Protein AF-A0A538P3Q9-F1 (afdb_monomer)

Solvent-accessible surface area (backbone atoms only — not comparable to full-atom values): 5586 Å² total; per-residue (Å²): 133,86,78,81,67,73,78,75,68,57,64,38,42,56,22,45,28,47,63,74,59,40,52,55,52,53,52,52,31,58,75,68,70,49,61,70,49,78,43,76,50,79,77,68,59,85,95,53,93,65,67,36,33,33,34,25,32,36,52,92,48,42,70,60,50,53,49,54,48,34,73,76,56,41,93,60,69,64,94,35,90,36,71,60,62,72,86,71,77,85,126

Secondary structure (DSSP, 8-state):
----------EEEEEEE-HHHHHHHHHHHHHTT--EEEEE-SSPPTT-S---EEEEEEGGGHHHHHHHHHHHHTTPPPSS--SSSTT----

Nearest PDB structures (foldseek):
  4d3h-assembly1_C  TM=6.803E-01  e=1.443E-02  Staphylococcus aureus
  4d3h-assembly1_A  TM=6.710E-01  e=3.381E-02  Staphylococcus aureus
  4d3h-assembly1_B  TM=6.742E-01  e=5.711E-02  Staphylococcus aureus
  4wk1-assembly1_A  TM=6.647E-01  e=9.645E-02  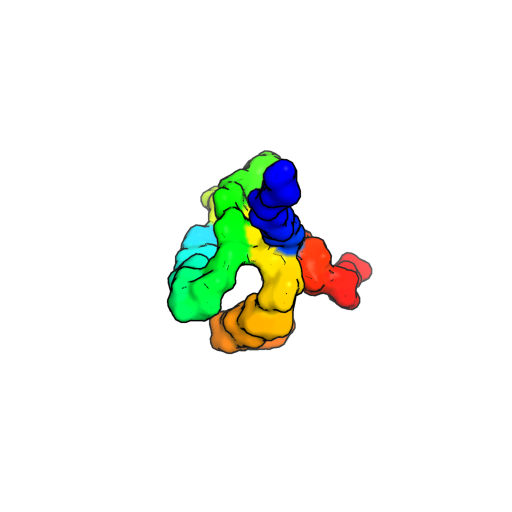Staphylococcus aureus subsp. aureus COL
  4rww-assembly1_C  TM=6.734E-01  e=2.117E-01  Listeria monocytogenes EGD-e

Structure (mmCIF, N/CA/C/O backbone):
data_AF-A0A538P3Q9-F1
#
_entry.id   AF-A0A538P3Q9-F1
#
loop_
_atom_site.group_PDB
_atom_site.id
_atom_site.type_symbol
_atom_site.label_atom_id
_atom_site.label_alt_id
_atom_site.label_comp_id
_atom_site.label_asym_id
_atom_site.label_entity_id
_atom_site.label_seq_id
_atom_site.pdbx_PDB_ins_code
_atom_site.Cartn_x
_atom_site.Cartn_y
_atom_site.Cartn_z
_atom_site.occupancy
_atom_site.B_iso_or_equiv
_atom_site.auth_seq_id
_atom_site.auth_comp_id
_atom_site.auth_asym_id
_atom_site.auth_atom_id
_atom_site.pdbx_PDB_model_num
ATOM 1 N N . MET A 1 1 ? 4.678 19.503 31.944 1.00 38.38 1 MET A N 1
ATOM 2 C CA . MET A 1 1 ? 3.990 19.449 30.638 1.00 38.38 1 MET A CA 1
ATOM 3 C C . MET A 1 1 ? 4.245 18.060 30.088 1.00 38.38 1 MET A C 1
ATOM 5 O O . MET A 1 1 ? 5.407 17.679 30.039 1.00 38.38 1 MET A O 1
ATOM 9 N N . LYS A 1 2 ? 3.202 17.258 29.846 1.00 40.75 2 LYS A N 1
ATOM 10 C CA . LYS A 1 2 ? 3.378 15.941 29.225 1.00 40.75 2 LYS A CA 1
ATOM 11 C C . LYS A 1 2 ? 3.695 16.189 27.755 1.00 40.75 2 LYS A C 1
ATOM 13 O O . LYS A 1 2 ? 2.894 16.827 27.080 1.00 40.75 2 LYS A O 1
ATOM 18 N N . SER A 1 3 ? 4.881 15.782 27.319 1.00 44.56 3 SER A N 1
ATOM 19 C CA . SER A 1 3 ? 5.201 15.723 25.901 1.00 44.56 3 SER A CA 1
ATOM 20 C C . SER A 1 3 ? 4.291 14.670 25.293 1.00 44.56 3 SER A C 1
ATOM 22 O O . SER A 1 3 ? 4.369 13.497 25.646 1.00 44.56 3 SER A O 1
ATOM 24 N N . ASP A 1 4 ? 3.371 15.137 24.464 1.00 45.50 4 ASP A N 1
ATOM 25 C CA . ASP A 1 4 ? 2.640 14.337 23.497 1.00 45.50 4 ASP A CA 1
ATOM 26 C C . ASP A 1 4 ? 3.699 13.843 22.499 1.00 45.50 4 ASP A C 1
ATOM 28 O O . ASP A 1 4 ? 4.047 14.526 21.537 1.00 45.50 4 ASP A O 1
ATOM 32 N N . GLU A 1 5 ? 4.377 12.742 22.827 1.00 50.41 5 GLU A N 1
ATOM 33 C CA . GLU A 1 5 ? 5.136 12.004 21.825 1.00 50.41 5 GLU A CA 1
ATOM 34 C C . GLU A 1 5 ? 4.078 11.475 20.858 1.00 50.41 5 GLU A C 1
ATOM 36 O O . GLU A 1 5 ? 3.230 10.697 21.303 1.00 50.41 5 GLU A O 1
ATOM 41 N N . PRO A 1 6 ? 4.047 11.909 19.582 1.00 50.66 6 PRO A N 1
ATOM 42 C CA . PRO A 1 6 ? 3.158 11.267 18.632 1.00 50.66 6 PRO A CA 1
ATOM 43 C C . PRO A 1 6 ? 3.536 9.792 18.668 1.00 50.66 6 PRO A C 1
ATOM 45 O O . PRO A 1 6 ? 4.718 9.485 18.478 1.00 50.66 6 PRO A O 1
ATOM 48 N N . GLU A 1 7 ? 2.571 8.920 18.993 1.00 51.34 7 GLU A N 1
ATOM 49 C CA . GLU A 1 7 ? 2.713 7.468 18.878 1.00 51.34 7 GLU A CA 1
ATOM 50 C C . GLU A 1 7 ? 3.542 7.218 17.625 1.00 51.34 7 GLU A C 1
ATOM 52 O O . GLU A 1 7 ? 3.141 7.607 16.523 1.00 51.34 7 GLU A O 1
ATOM 57 N N . GLN A 1 8 ? 4.773 6.735 17.809 1.00 54.44 8 GLN A N 1
ATOM 58 C CA . GLN A 1 8 ? 5.662 6.479 16.693 1.00 54.44 8 GLN A CA 1
ATOM 59 C C . GLN A 1 8 ? 4.977 5.369 15.913 1.00 54.44 8 GLN A C 1
ATOM 61 O O . GLN A 1 8 ? 5.082 4.214 16.303 1.00 54.44 8 GLN A O 1
ATOM 66 N N . ALA A 1 9 ? 4.207 5.745 14.888 1.00 61.00 9 ALA A N 1
ATOM 67 C CA . ALA A 1 9 ? 3.486 4.829 14.024 1.00 61.00 9 ALA A CA 1
ATOM 68 C C . ALA A 1 9 ? 4.429 3.674 13.684 1.00 61.00 9 ALA A C 1
ATOM 70 O O . ALA A 1 9 ? 5.496 3.890 13.096 1.00 61.00 9 ALA A O 1
ATOM 71 N N . ASP A 1 10 ? 4.097 2.476 14.163 1.00 79.31 10 ASP A N 1
ATOM 72 C CA . ASP A 1 10 ? 4.965 1.312 14.054 1.00 79.31 10 ASP A CA 1
ATOM 73 C C . ASP A 1 10 ? 4.879 0.849 12.596 1.00 79.31 10 ASP A C 1
ATOM 75 O O . ASP A 1 10 ? 3.951 0.141 12.188 1.00 79.31 10 ASP A O 1
ATOM 79 N N . PHE A 1 11 ? 5.785 1.382 11.770 1.00 83.31 11 PHE A N 1
ATOM 80 C CA . PHE A 1 11 ? 5.814 1.135 10.335 1.00 83.31 11 PHE A CA 1
ATOM 81 C C . PHE A 1 11 ? 6.363 -0.262 10.059 1.00 83.31 11 PHE A C 1
ATOM 83 O O . PHE A 1 11 ? 7.550 -0.537 10.241 1.00 83.31 11 PHE A O 1
ATOM 90 N N . VAL A 1 12 ? 5.513 -1.123 9.521 1.00 84.50 12 VAL A N 1
ATOM 91 C CA . VAL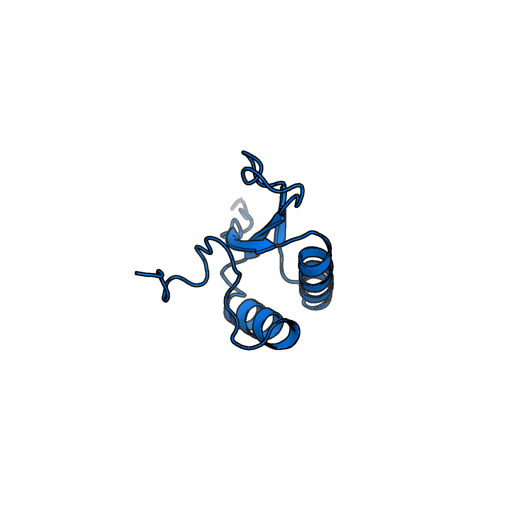 A 1 12 ? 5.822 -2.514 9.190 1.00 84.50 12 VAL A CA 1
ATOM 92 C C . VAL A 1 12 ? 5.966 -2.688 7.685 1.00 84.50 12 VAL A C 1
ATOM 94 O O . VAL A 1 12 ? 5.173 -2.158 6.909 1.00 84.50 12 VAL A O 1
ATOM 97 N N . LEU A 1 13 ? 6.991 -3.435 7.262 1.00 85.69 13 LEU A N 1
ATOM 98 C CA . LEU A 1 13 ? 7.265 -3.695 5.847 1.00 85.69 13 LEU A CA 1
ATOM 99 C C . LEU A 1 13 ? 6.143 -4.537 5.230 1.00 85.69 13 LEU A C 1
ATOM 101 O O . LEU A 1 13 ? 6.087 -5.751 5.441 1.00 85.69 13 LEU A O 1
ATOM 105 N N . LEU A 1 14 ? 5.308 -3.890 4.418 1.00 85.31 14 LEU A N 1
ATOM 106 C CA . LEU A 1 14 ? 4.240 -4.517 3.650 1.00 85.31 14 LEU A CA 1
ATOM 107 C C . LEU A 1 14 ? 4.799 -5.432 2.559 1.00 85.31 14 LEU A C 1
ATOM 109 O O . LEU A 1 14 ? 4.267 -6.517 2.339 1.00 85.31 14 LEU A O 1
ATOM 113 N N . GLY A 1 15 ? 5.859 -5.006 1.875 1.00 84.94 15 GLY A N 1
ATOM 114 C CA . GLY A 1 15 ? 6.523 -5.779 0.826 1.00 84.94 15 GLY A CA 1
ATOM 115 C C . GLY A 1 15 ? 7.302 -4.899 -0.148 1.00 84.94 15 GLY A C 1
ATOM 116 O O . GLY A 1 15 ? 7.261 -3.669 -0.059 1.00 84.94 15 GLY A O 1
ATOM 117 N N . SER A 1 16 ? 8.001 -5.542 -1.083 1.00 84.00 16 SER A N 1
ATOM 118 C CA . SER A 1 16 ? 8.706 -4.869 -2.178 1.00 84.00 16 SER A CA 1
ATOM 119 C C . SER A 1 16 ? 7.893 -4.951 -3.469 1.00 84.00 16 SER A C 1
ATOM 121 O O . SER A 1 16 ? 7.559 -6.047 -3.921 1.00 84.00 16 SER A O 1
ATOM 123 N N . TYR A 1 17 ? 7.638 -3.807 -4.102 1.00 83.69 17 TYR A N 1
ATOM 124 C CA . TYR A 1 17 ? 6.809 -3.715 -5.306 1.00 83.69 17 TYR A CA 1
ATOM 125 C C . TYR A 1 17 ? 7.561 -3.040 -6.457 1.00 83.69 17 TYR A C 1
ATOM 127 O O . TYR A 1 17 ? 8.329 -2.102 -6.223 1.00 83.69 17 TYR A O 1
ATOM 135 N N . PRO A 1 18 ? 7.341 -3.449 -7.718 1.00 84.81 18 PRO A N 1
ATOM 136 C CA . PRO A 1 18 ? 7.812 -2.676 -8.861 1.00 84.81 18 PRO A CA 1
ATOM 137 C C . PRO A 1 18 ? 7.129 -1.295 -8.891 1.00 84.81 18 PRO A C 1
ATOM 139 O O . PRO A 1 18 ? 6.016 -1.151 -8.378 1.00 84.81 18 PRO A O 1
ATOM 142 N N . PRO A 1 19 ? 7.715 -0.274 -9.545 1.00 85.69 19 PRO A N 1
ATOM 143 C CA . PRO A 1 19 ? 7.264 1.113 -9.411 1.00 85.69 19 PRO A CA 1
ATOM 144 C C . PRO A 1 19 ? 5.808 1.318 -9.842 1.00 85.69 19 PRO A C 1
ATOM 146 O O . PRO A 1 19 ? 5.083 2.107 -9.244 1.00 85.69 19 PRO A O 1
ATOM 149 N N . ARG A 1 20 ? 5.355 0.559 -10.850 1.00 86.00 20 ARG A N 1
ATOM 150 C CA . ARG A 1 20 ? 3.968 0.594 -11.330 1.00 86.00 20 ARG A CA 1
ATOM 151 C C . ARG A 1 20 ? 2.972 0.087 -10.283 1.00 86.00 20 ARG A C 1
ATOM 153 O O . ARG A 1 20 ? 1.898 0.662 -10.156 1.00 86.00 20 ARG A O 1
ATOM 160 N N . GLU A 1 21 ? 3.294 -0.990 -9.572 1.00 86.69 21 GLU A N 1
ATOM 161 C CA . GLU A 1 21 ? 2.405 -1.553 -8.545 1.00 86.69 21 GLU A CA 1
ATOM 162 C C . GLU A 1 21 ? 2.484 -0.765 -7.245 1.00 86.69 21 GLU A C 1
ATOM 164 O O . GLU A 1 21 ? 1.450 -0.486 -6.642 1.00 86.69 21 GLU A O 1
ATOM 169 N N . ALA A 1 22 ? 3.686 -0.302 -6.892 1.00 88.00 22 ALA A N 1
ATOM 170 C CA . ALA A 1 22 ? 3.879 0.640 -5.803 1.00 88.00 22 ALA A CA 1
ATOM 171 C C . ALA A 1 22 ? 2.988 1.874 -5.992 1.00 88.00 22 ALA A C 1
ATOM 173 O O . ALA A 1 22 ? 2.234 2.212 -5.092 1.00 88.00 22 ALA A O 1
ATOM 174 N N . GLY A 1 23 ? 2.979 2.490 -7.181 1.00 89.62 23 GLY A N 1
ATOM 175 C CA . GLY A 1 23 ? 2.137 3.659 -7.462 1.00 89.62 23 GLY A CA 1
ATOM 176 C C . GLY A 1 23 ? 0.650 3.447 -7.150 1.00 89.62 23 GLY A C 1
ATOM 177 O O . GLY A 1 23 ? 0.033 4.312 -6.534 1.00 89.62 23 GLY A O 1
ATOM 178 N N . LYS A 1 24 ? 0.093 2.275 -7.489 1.00 91.19 24 LYS A N 1
ATOM 179 C CA . LYS A 1 24 ? -1.308 1.930 -7.183 1.00 91.19 24 LYS A CA 1
ATOM 180 C C . LYS A 1 24 ? -1.566 1.851 -5.676 1.00 91.19 24 LYS A C 1
ATOM 182 O O . LYS A 1 24 ? -2.564 2.379 -5.195 1.00 91.19 24 LYS A O 1
ATOM 187 N N . LEU A 1 25 ? -0.666 1.204 -4.933 1.00 89.56 25 LEU A N 1
ATOM 188 C CA . LEU A 1 25 ? -0.773 1.090 -3.475 1.00 89.56 25 LEU A CA 1
ATOM 189 C C . LEU A 1 25 ? -0.687 2.455 -2.798 1.00 89.56 25 LEU A C 1
ATOM 191 O O . LEU A 1 25 ? -1.509 2.765 -1.944 1.00 89.56 25 LEU A O 1
ATOM 195 N N . LEU A 1 26 ? 0.278 3.282 -3.205 1.00 91.44 26 LEU A N 1
ATOM 196 C CA . LEU A 1 26 ? 0.485 4.606 -2.619 1.00 91.44 26 LEU A CA 1
ATOM 197 C C . LEU A 1 26 ? -0.713 5.523 -2.861 1.00 91.44 26 LEU A C 1
ATOM 199 O O . LEU A 1 26 ? -1.111 6.244 -1.950 1.00 91.44 26 LEU A O 1
ATOM 203 N N . GLU A 1 27 ? -1.326 5.463 -4.047 1.00 94.00 27 GLU A N 1
ATOM 204 C CA . GLU A 1 27 ? -2.558 6.201 -4.335 1.00 94.00 27 GLU A CA 1
ATOM 205 C C . GLU A 1 27 ? -3.699 5.773 -3.401 1.00 94.00 27 GLU A C 1
ATOM 207 O O . GLU A 1 27 ? -4.340 6.622 -2.779 1.00 94.00 27 GLU A O 1
ATOM 212 N N . ARG A 1 28 ? -3.914 4.462 -3.227 1.00 92.12 28 ARG A N 1
ATOM 213 C CA . ARG A 1 28 ? -4.952 3.940 -2.325 1.00 92.12 28 ARG A CA 1
ATOM 214 C C . ARG A 1 28 ? -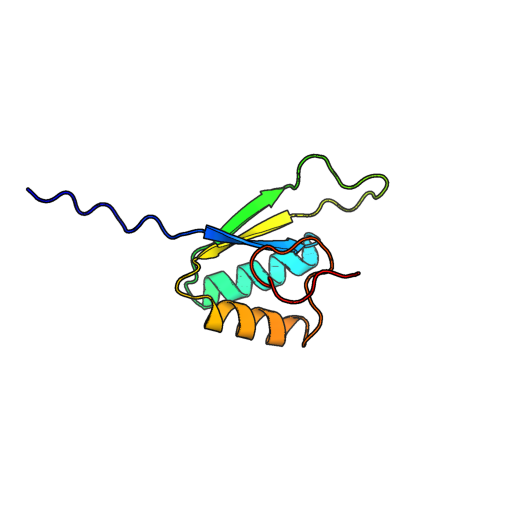4.684 4.275 -0.858 1.00 92.12 28 ARG A C 1
ATOM 216 O O . ARG A 1 28 ? -5.608 4.669 -0.153 1.00 92.12 28 ARG A O 1
ATOM 223 N N . PHE A 1 29 ? -3.441 4.161 -0.394 1.00 90.94 29 PHE A N 1
ATOM 224 C CA . PHE A 1 29 ? -3.077 4.530 0.977 1.00 90.94 29 PHE A CA 1
ATOM 225 C C . PHE A 1 29 ? -3.263 6.022 1.230 1.00 90.94 29 PHE A C 1
ATOM 227 O O . PHE A 1 29 ? -3.777 6.396 2.282 1.00 90.94 29 PHE A O 1
ATOM 234 N N . HIS A 1 30 ? -2.936 6.866 0.250 1.00 91.56 30 HIS A N 1
ATOM 235 C CA . HIS A 1 30 ? -3.193 8.298 0.331 1.00 91.56 30 HIS A CA 1
ATOM 236 C C . HIS A 1 30 ? -4.697 8.595 0.427 1.00 91.56 30 HIS A C 1
ATOM 238 O O . HIS A 1 30 ? -5.113 9.366 1.288 1.00 91.56 30 HIS A O 1
ATOM 244 N N . GLN A 1 31 ? -5.524 7.947 -0.401 1.00 91.75 31 GLN A N 1
ATOM 245 C CA . GLN A 1 31 ? -6.987 8.086 -0.358 1.00 91.75 31 GLN A CA 1
ATOM 246 C C . GLN A 1 31 ? -7.596 7.613 0.970 1.00 91.75 31 GLN A C 1
ATOM 248 O O . GLN A 1 31 ? -8.556 8.209 1.450 1.00 91.75 31 GLN A O 1
ATOM 253 N N . ALA A 1 32 ? -7.036 6.560 1.568 1.00 87.75 32 ALA A N 1
ATOM 254 C CA . ALA A 1 32 ? -7.487 6.002 2.841 1.00 87.75 32 ALA A CA 1
ATOM 255 C C . ALA A 1 32 ? -6.914 6.730 4.077 1.00 87.75 32 ALA A C 1
ATOM 257 O O . ALA A 1 32 ? -7.257 6.387 5.208 1.00 87.75 32 ALA A O 1
ATOM 258 N N . GLY A 1 33 ? -6.026 7.715 3.892 1.00 89.81 33 GLY A N 1
ATOM 259 C CA . GLY A 1 33 ? -5.349 8.395 5.000 1.00 89.81 33 GLY A CA 1
ATOM 260 C C . GLY A 1 33 ? -4.428 7.471 5.806 1.00 89.81 33 GLY A C 1
ATOM 261 O O . GLY A 1 33 ? -4.220 7.689 6.998 1.00 89.81 33 GLY A O 1
ATOM 262 N N . ILE A 1 34 ? -3.902 6.418 5.178 1.00 88.25 34 ILE A N 1
ATOM 263 C CA . ILE A 1 34 ? -2.966 5.480 5.800 1.00 88.25 34 ILE A CA 1
ATOM 264 C C . ILE A 1 34 ? -1.565 6.072 5.693 1.00 88.25 34 ILE A C 1
ATOM 266 O O . ILE A 1 34 ? -1.094 6.391 4.601 1.00 88.25 34 ILE A O 1
ATOM 270 N N . ALA A 1 35 ? -0.875 6.197 6.824 1.00 90.00 35 ALA A N 1
ATOM 271 C CA . ALA A 1 35 ? 0.519 6.605 6.824 1.00 90.00 35 ALA A CA 1
ATOM 272 C C . ALA A 1 35 ? 1.393 5.495 6.219 1.00 90.00 35 ALA A C 1
ATOM 274 O O . ALA A 1 35 ? 1.301 4.326 6.600 1.00 90.00 35 ALA A O 1
ATOM 275 N N . PHE A 1 36 ? 2.279 5.869 5.296 1.00 89.38 36 PHE A N 1
ATOM 276 C CA . PHE A 1 36 ? 3.207 4.946 4.648 1.00 89.38 36 PHE A CA 1
ATOM 277 C C . PHE A 1 36 ? 4.602 5.557 4.495 1.00 89.38 36 PHE A C 1
ATOM 279 O O . PHE A 1 36 ? 4.785 6.775 4.491 1.00 89.38 36 PHE A O 1
ATOM 286 N N . ARG A 1 37 ? 5.600 4.690 4.329 1.00 90.00 37 ARG A N 1
ATOM 287 C CA . ARG A 1 37 ? 6.976 5.030 3.964 1.00 90.00 37 ARG A CA 1
ATOM 288 C C . ARG A 1 37 ? 7.395 4.203 2.764 1.00 90.00 37 ARG A C 1
ATOM 290 O O . ARG A 1 37 ? 7.085 3.019 2.683 1.00 90.00 37 ARG A O 1
ATOM 297 N N . THR A 1 38 ? 8.133 4.824 1.857 1.00 89.56 38 THR A N 1
ATOM 298 C CA . THR A 1 38 ? 8.684 4.154 0.680 1.00 89.56 38 THR A CA 1
ATOM 299 C C . THR A 1 38 ? 10.178 4.353 0.624 1.00 89.56 38 THR A C 1
ATOM 301 O O . THR A 1 38 ? 10.651 5.482 0.765 1.00 89.56 38 THR A O 1
ATOM 304 N N . GLN A 1 39 ? 10.915 3.290 0.339 1.00 87.50 39 GLN A N 1
ATOM 305 C CA . GLN A 1 39 ? 12.341 3.384 0.068 1.00 87.50 39 GLN A CA 1
ATOM 306 C C . GLN A 1 39 ? 12.715 2.489 -1.118 1.00 87.50 39 GLN A C 1
ATOM 308 O O . GLN A 1 39 ? 12.165 1.397 -1.263 1.00 87.50 39 GLN A O 1
ATOM 313 N N . PRO A 1 40 ? 13.638 2.916 -1.991 1.00 82.75 40 PRO A N 1
ATOM 314 C CA . PRO A 1 40 ? 14.194 2.017 -2.992 1.00 82.75 40 PRO A CA 1
ATOM 315 C C . PRO A 1 40 ? 14.960 0.894 -2.285 1.00 82.75 40 PRO A C 1
ATOM 317 O O . PRO A 1 40 ? 15.792 1.164 -1.413 1.00 82.75 40 PRO A O 1
ATOM 320 N N . ARG A 1 41 ? 14.700 -0.359 -2.666 1.00 72.69 41 ARG A N 1
ATOM 321 C CA . ARG A 1 41 ? 15.373 -1.516 -2.067 1.00 72.69 41 ARG A CA 1
ATOM 322 C C . ARG A 1 41 ? 16.873 -1.473 -2.368 1.00 72.69 41 ARG A C 1
ATOM 324 O O . ARG A 1 41 ? 17.280 -1.275 -3.516 1.00 72.69 41 ARG A O 1
ATOM 331 N N . ARG A 1 42 ? 17.701 -1.661 -1.336 1.00 68.81 42 ARG A N 1
ATOM 332 C CA . ARG A 1 42 ? 19.166 -1.771 -1.441 1.00 68.81 42 ARG A CA 1
ATOM 333 C C . ARG A 1 42 ? 19.654 -3.019 -0.689 1.00 68.81 42 ARG A C 1
ATOM 335 O O . ARG A 1 42 ? 19.283 -3.165 0.473 1.00 68.81 42 ARG A O 1
ATOM 342 N N . PRO A 1 43 ? 20.499 -3.881 -1.292 1.00 65.69 43 PRO A N 1
ATOM 343 C CA . PRO A 1 43 ? 21.010 -3.818 -2.666 1.00 65.69 43 PRO A CA 1
ATOM 344 C C . PRO A 1 43 ? 19.902 -4.047 -3.716 1.00 65.69 43 PRO A C 1
ATOM 346 O O . PRO A 1 43 ? 18.855 -4.611 -3.385 1.00 65.69 43 PRO A O 1
ATOM 349 N N . PRO A 1 44 ? 20.084 -3.563 -4.959 1.00 62.22 44 PRO A N 1
ATOM 350 C CA . PRO A 1 44 ? 19.158 -3.865 -6.046 1.00 62.22 44 PRO A CA 1
ATOM 351 C C . PRO A 1 44 ? 19.056 -5.388 -6.250 1.00 62.22 44 PRO A C 1
ATOM 353 O O . PRO A 1 44 ? 20.041 -6.092 -6.025 1.00 62.22 44 PRO A O 1
ATOM 356 N N . PRO A 1 45 ? 17.890 -5.918 -6.657 1.00 60.25 45 PRO A N 1
ATOM 357 C CA . PRO A 1 45 ? 17.745 -7.345 -6.925 1.00 60.25 45 PRO A CA 1
ATOM 358 C C . PRO A 1 45 ? 18.645 -7.776 -8.100 1.00 60.25 45 PRO A C 1
ATOM 360 O O . PRO A 1 45 ? 18.490 -7.308 -9.228 1.00 60.25 45 PRO A O 1
ATOM 363 N N . GLU A 1 46 ? 19.599 -8.671 -7.842 1.00 61.91 46 GLU A N 1
ATOM 364 C CA . GLU A 1 46 ? 20.435 -9.300 -8.874 1.00 61.91 46 GLU A CA 1
ATOM 365 C C . GLU A 1 46 ? 19.656 -10.398 -9.631 1.00 61.91 46 GLU A C 1
ATOM 367 O O . GLU A 1 46 ? 18.913 -11.148 -8.993 1.00 61.91 46 GLU A O 1
ATOM 372 N N . PRO A 1 47 ? 19.838 -10.587 -10.956 1.00 57.06 47 PRO A N 1
ATOM 373 C CA . PRO A 1 47 ? 20.265 -9.655 -11.993 1.00 57.06 47 PRO A CA 1
ATOM 374 C C . PRO A 1 47 ? 19.027 -9.248 -12.814 1.00 57.06 47 PRO A C 1
ATOM 376 O O . PRO A 1 47 ? 18.742 -9.813 -13.869 1.00 57.06 47 PRO A O 1
ATOM 379 N N . GLY A 1 48 ? 18.237 -8.300 -12.315 1.00 55.72 48 GLY A N 1
ATOM 380 C CA . GLY A 1 48 ? 17.074 -7.780 -13.035 1.00 55.72 48 GLY A CA 1
ATOM 381 C C . GLY A 1 48 ? 17.096 -6.253 -13.073 1.00 55.72 48 GLY A C 1
ATOM 382 O O . GLY A 1 48 ? 17.388 -5.637 -12.052 1.00 55.72 48 GLY A O 1
ATOM 383 N N . PRO A 1 49 ? 16.742 -5.599 -14.196 1.00 53.62 49 PRO A N 1
ATOM 384 C CA . PRO A 1 49 ? 16.663 -4.134 -14.279 1.00 53.62 49 PRO A CA 1
ATOM 385 C C . PRO A 1 49 ? 15.509 -3.539 -13.449 1.00 53.62 49 PRO A C 1
ATOM 387 O O . PRO A 1 49 ? 15.290 -2.327 -13.448 1.00 53.62 49 PRO A O 1
ATOM 390 N N . THR A 1 50 ? 14.730 -4.378 -12.766 1.00 64.81 50 THR A N 1
ATOM 391 C CA . THR A 1 50 ? 13.524 -3.969 -12.059 1.00 64.81 50 THR A CA 1
ATOM 392 C C . THR A 1 50 ? 13.886 -3.401 -10.692 1.00 64.81 50 THR A C 1
ATOM 394 O O . THR A 1 50 ? 14.016 -4.124 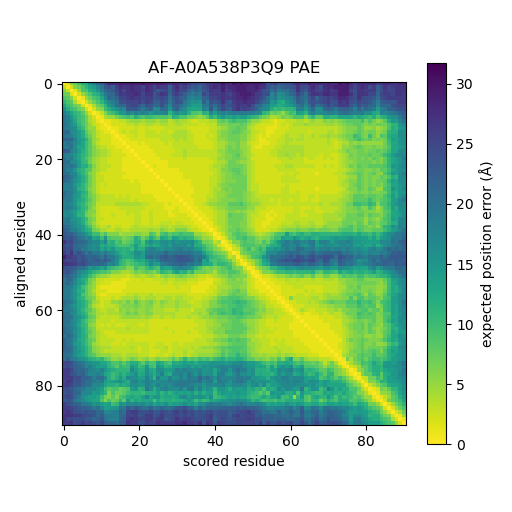-9.706 1.00 64.81 50 THR A O 1
ATOM 397 N N . VAL A 1 51 ? 14.026 -2.076 -10.630 1.00 72.00 51 VAL A N 1
ATOM 398 C CA . VAL A 1 51 ? 14.027 -1.324 -9.368 1.00 72.00 51 VAL A CA 1
ATOM 399 C C . VAL A 1 51 ? 12.754 -1.680 -8.600 1.00 72.00 51 VAL A C 1
ATOM 401 O O . VAL A 1 51 ? 11.661 -1.519 -9.134 1.00 72.00 51 VAL A O 1
AT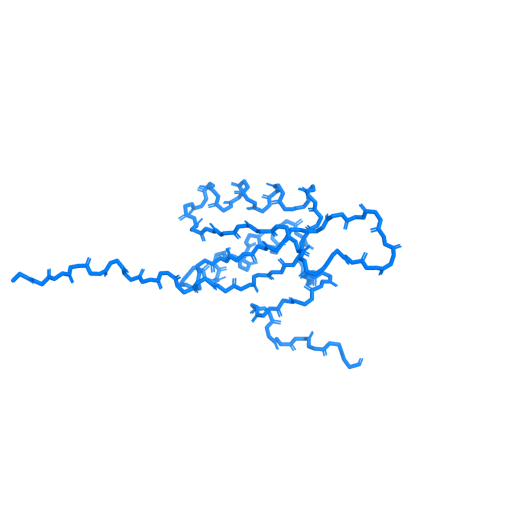OM 404 N N . VAL A 1 52 ? 12.875 -2.149 -7.359 1.00 82.00 52 VAL A N 1
ATOM 405 C CA . VAL A 1 52 ? 11.725 -2.397 -6.476 1.00 82.00 52 VAL A CA 1
ATOM 406 C C . VAL A 1 52 ? 11.732 -1.416 -5.309 1.00 82.00 52 VAL A C 1
ATOM 408 O O . VAL A 1 52 ? 12.786 -0.966 -4.854 1.00 82.00 52 VAL A O 1
ATOM 411 N N . ILE A 1 53 ? 10.536 -1.060 -4.859 1.00 85.81 53 ILE A N 1
ATOM 412 C CA . ILE A 1 53 ? 10.274 -0.098 -3.796 1.00 85.81 53 ILE A CA 1
ATOM 413 C C . ILE A 1 53 ? 9.736 -0.880 -2.606 1.00 85.81 53 ILE A C 1
ATOM 415 O O . ILE A 1 53 ? 8.688 -1.518 -2.709 1.00 85.81 53 ILE A O 1
ATOM 419 N N . ASP A 1 54 ? 10.454 -0.828 -1.492 1.00 87.88 54 ASP A N 1
ATOM 420 C CA . ASP A 1 54 ? 9.965 -1.323 -0.214 1.00 87.88 54 ASP A CA 1
ATOM 421 C C . ASP A 1 54 ? 8.935 -0.332 0.318 1.00 87.88 54 ASP A C 1
ATOM 423 O O . ASP A 1 54 ? 9.213 0.867 0.436 1.00 87.88 54 ASP A O 1
ATOM 427 N N . ILE A 1 55 ? 7.744 -0.837 0.622 1.00 88.69 55 ILE A N 1
ATOM 428 C CA . ILE A 1 55 ? 6.655 -0.057 1.199 1.00 88.69 55 ILE A CA 1
ATOM 429 C C . ILE A 1 55 ? 6.441 -0.538 2.626 1.00 88.69 55 ILE A C 1
ATOM 431 O O . ILE A 1 55 ? 6.173 -1.718 2.852 1.00 88.69 55 ILE A O 1
ATOM 435 N N . SER A 1 56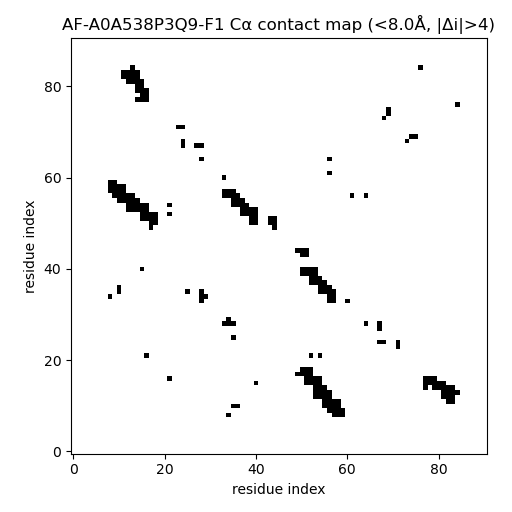 ? 6.518 0.385 3.577 1.00 88.94 56 SER A N 1
ATOM 436 C CA . SER A 1 56 ? 6.133 0.154 4.965 1.00 88.94 56 SER A CA 1
ATOM 437 C C . SER A 1 56 ? 4.881 0.952 5.290 1.00 88.94 56 SER A C 1
ATOM 439 O O . SER A 1 56 ? 4.749 2.098 4.867 1.00 88.94 56 SER A O 1
ATOM 441 N N . VAL A 1 57 ? 3.970 0.361 6.046 1.00 87.88 57 VAL A N 1
ATOM 442 C CA . VAL A 1 57 ? 2.678 0.957 6.406 1.00 87.88 57 VAL A CA 1
ATOM 443 C C . VAL A 1 57 ? 2.527 0.990 7.913 1.00 87.88 57 VAL A C 1
ATOM 445 O O . VAL A 1 57 ? 3.142 0.189 8.613 1.00 87.88 57 VAL A O 1
ATOM 448 N N . ASP A 1 58 ? 1.704 1.903 8.402 1.00 85.44 58 ASP A N 1
ATOM 449 C CA . ASP A 1 58 ? 1.297 1.897 9.799 1.00 85.44 58 ASP A CA 1
ATOM 450 C C . ASP A 1 58 ? 0.580 0.581 10.172 1.00 85.44 58 ASP A C 1
ATOM 452 O O . ASP A 1 58 ? -0.403 0.180 9.540 1.00 85.44 58 ASP A O 1
ATOM 456 N N . SER A 1 59 ? 1.095 -0.108 11.194 1.00 79.56 59 SER A N 1
ATOM 457 C CA . SER A 1 59 ? 0.564 -1.401 11.647 1.00 79.56 59 SER A CA 1
ATOM 458 C C . SER A 1 59 ? -0.822 -1.303 12.286 1.00 79.56 59 SER A C 1
ATOM 460 O O . SER A 1 59 ? -1.568 -2.283 12.260 1.00 79.56 59 SER A O 1
ATOM 462 N N . THR A 1 60 ? -1.217 -0.140 12.815 1.00 84.38 60 THR A N 1
ATOM 463 C CA . THR A 1 60 ? -2.534 0.028 13.455 1.00 84.38 60 THR A CA 1
ATOM 464 C C . THR A 1 60 ? -3.675 -0.062 12.439 1.00 84.38 60 THR A C 1
ATOM 466 O O . THR A 1 60 ? -4.784 -0.483 12.768 1.00 84.38 60 THR A O 1
ATOM 469 N N . ARG A 1 61 ? -3.384 0.245 11.168 1.00 83.94 61 ARG A N 1
ATOM 470 C CA . ARG A 1 61 ? -4.312 0.139 10.033 1.00 83.94 61 ARG A CA 1
ATOM 471 C C . ARG A 1 61 ? -4.148 -1.162 9.243 1.00 83.94 61 ARG A C 1
ATOM 473 O O . ARG A 1 61 ? -4.544 -1.226 8.078 1.00 83.94 61 ARG A O 1
ATOM 480 N N . ALA A 1 62 ? -3.583 -2.212 9.849 1.00 78.56 62 ALA A N 1
ATOM 481 C CA . ALA A 1 62 ? -3.224 -3.429 9.125 1.00 78.56 62 ALA A CA 1
ATOM 482 C C . ALA A 1 62 ? -4.396 -4.051 8.346 1.00 78.56 62 ALA A C 1
ATOM 484 O O . ALA A 1 62 ? -4.229 -4.417 7.185 1.00 78.56 62 ALA A O 1
ATOM 485 N N . SER A 1 63 ? -5.594 -4.109 8.935 1.00 81.88 63 SER A N 1
ATOM 486 C CA . SER A 1 63 ? -6.787 -4.654 8.271 1.00 81.88 63 SER A CA 1
ATOM 487 C C . SER A 1 63 ? -7.155 -3.895 6.991 1.00 81.88 63 SER A C 1
ATOM 489 O O . SER A 1 63 ? -7.424 -4.522 5.968 1.00 81.88 63 SER A O 1
ATOM 491 N N . GLU A 1 64 ? -7.110 -2.560 7.013 1.00 87.19 64 GLU A N 1
ATOM 492 C CA . GLU A 1 64 ? -7.387 -1.734 5.828 1.00 87.19 64 GLU A CA 1
ATOM 493 C C . GLU A 1 64 ? -6.304 -1.917 4.762 1.00 87.19 64 GLU A C 1
ATOM 495 O O . GLU A 1 64 ? -6.613 -2.023 3.575 1.00 87.19 64 GLU A O 1
ATOM 500 N N . VAL A 1 65 ? -5.039 -2.037 5.173 1.00 86.75 65 VAL A N 1
ATOM 501 C CA . VAL A 1 65 ? -3.939 -2.319 4.245 1.00 86.75 65 VAL A CA 1
ATOM 502 C C . VAL A 1 65 ? -4.109 -3.681 3.568 1.00 86.75 65 VAL A C 1
ATOM 504 O O . VAL A 1 65 ? -3.944 -3.771 2.352 1.00 86.75 65 VAL A O 1
ATOM 507 N N . VAL A 1 66 ? -4.477 -4.730 4.315 1.00 84.44 66 VAL A N 1
ATOM 508 C CA . VAL A 1 66 ? -4.770 -6.060 3.749 1.00 84.44 66 VAL A CA 1
ATOM 509 C C . VAL A 1 66 ? -5.914 -5.974 2.740 1.00 84.44 66 VAL A C 1
ATOM 511 O O . VAL A 1 66 ? -5.817 -6.551 1.658 1.00 84.44 66 VAL A O 1
ATOM 514 N N . GLN A 1 67 ? -6.983 -5.239 3.059 1.00 86.81 67 GLN A N 1
ATOM 515 C CA . GLN A 1 67 ? -8.122 -5.074 2.153 1.00 86.81 67 GLN A CA 1
ATOM 516 C C . GLN A 1 67 ? -7.740 -4.335 0.868 1.00 86.81 67 GLN A C 1
ATOM 518 O O . GLN A 1 67 ? -8.090 -4.798 -0.213 1.00 86.81 67 GLN A O 1
ATOM 523 N N . ILE A 1 68 ? -6.988 -3.235 0.968 1.00 88.69 68 ILE A N 1
ATOM 524 C CA . ILE A 1 68 ? -6.489 -2.484 -0.195 1.00 88.69 68 ILE A CA 1
ATOM 525 C C . ILE A 1 68 ? -5.574 -3.358 -1.054 1.00 88.69 68 ILE A C 1
ATOM 527 O O . ILE A 1 68 ? -5.680 -3.356 -2.280 1.00 88.69 68 ILE A O 1
ATOM 531 N N . HIS A 1 69 ? -4.684 -4.122 -0.421 1.00 86.88 69 HIS A N 1
AT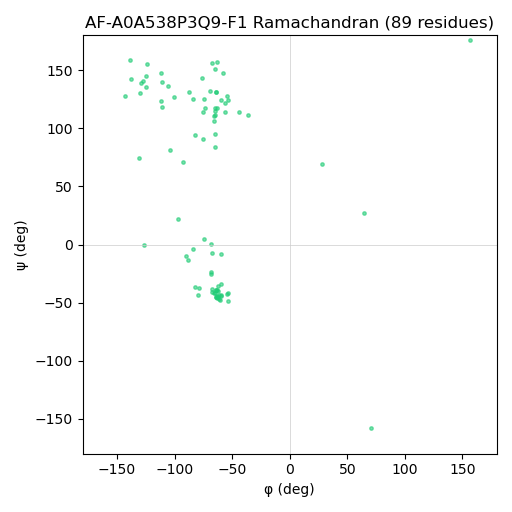OM 532 C CA . HIS A 1 69 ? -3.806 -5.041 -1.133 1.00 86.88 69 HIS A CA 1
ATOM 533 C C . HIS A 1 69 ? -4.614 -6.108 -1.884 1.00 86.88 69 HIS A 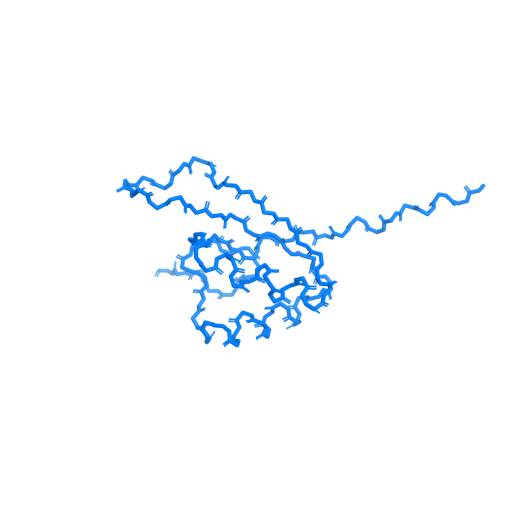C 1
ATOM 535 O O . HIS A 1 69 ? -4.377 -6.341 -3.069 1.00 86.88 69 HIS A O 1
ATOM 541 N N . ARG A 1 70 ? -5.605 -6.713 -1.217 1.00 84.62 70 ARG A N 1
ATOM 542 C CA . ARG A 1 70 ? -6.490 -7.717 -1.817 1.00 84.62 70 ARG A CA 1
ATOM 543 C C . ARG A 1 70 ? -7.328 -7.148 -2.963 1.00 84.62 70 ARG A C 1
ATOM 545 O O . ARG A 1 70 ? -7.506 -7.824 -3.966 1.00 84.62 70 ARG A O 1
ATOM 552 N N . ASP A 1 71 ? -7.822 -5.920 -2.844 1.00 87.75 71 ASP A N 1
ATOM 553 C CA . ASP A 1 71 ? -8.576 -5.244 -3.908 1.00 87.75 71 ASP A CA 1
ATOM 554 C C . ASP A 1 71 ? -7.729 -5.035 -5.175 1.00 87.75 71 ASP A C 1
ATOM 556 O O . ASP A 1 71 ? -8.205 -5.237 -6.291 1.00 87.75 71 ASP A O 1
ATOM 560 N N . LEU A 1 72 ? -6.451 -4.682 -5.008 1.00 85.94 72 LEU A N 1
ATOM 561 C CA . LEU A 1 72 ? -5.552 -4.389 -6.125 1.00 85.94 72 LEU A CA 1
ATOM 562 C C . LEU A 1 72 ? -4.931 -5.633 -6.775 1.00 85.94 72 LEU A C 1
ATOM 564 O O . LEU A 1 72 ? -4.720 -5.632 -7.991 1.00 85.94 72 LEU A O 1
ATOM 568 N N . PHE A 1 73 ? -4.599 -6.656 -5.983 1.00 81.88 73 PHE A N 1
ATOM 569 C CA . PHE A 1 73 ? -3.792 -7.803 -6.429 1.00 81.88 73 PHE A CA 1
ATOM 570 C C . PHE A 1 73 ? -4.446 -9.171 -6.165 1.00 81.88 73 PHE A C 1
ATOM 572 O O . PHE A 1 73 ? -3.878 -10.205 -6.518 1.00 81.88 73 PHE A O 1
ATOM 579 N N . GLY A 1 74 ? -5.644 -9.203 -5.575 1.00 78.75 74 GLY A N 1
ATOM 580 C CA . GLY A 1 74 ? -6.299 -10.432 -5.122 1.00 78.75 74 GLY A CA 1
ATOM 581 C C . GLY A 1 74 ? -5.615 -11.045 -3.896 1.00 78.75 74 GLY A C 1
ATOM 582 O O . GLY A 1 74 ? -4.887 -10.380 -3.164 1.00 78.75 74 GLY A O 1
ATOM 583 N N . ASP A 1 75 ? -5.816 -12.344 -3.676 1.00 69.44 75 ASP A N 1
ATOM 584 C CA . ASP A 1 75 ? -5.120 -13.105 -2.623 1.00 69.44 75 ASP A CA 1
ATOM 585 C C . ASP A 1 75 ? -3.645 -13.407 -2.954 1.00 69.44 75 ASP A C 1
ATOM 587 O O . ASP A 1 75 ? -2.966 -14.117 -2.211 1.00 69.44 75 ASP A O 1
ATOM 591 N N . GLY A 1 76 ? -3.131 -12.887 -4.074 1.00 61.06 76 GLY A N 1
ATOM 592 C CA . GLY A 1 76 ? -1.722 -13.005 -4.424 1.00 61.06 76 GLY A CA 1
ATOM 593 C C . GLY A 1 76 ? -0.873 -12.243 -3.416 1.00 61.06 76 GLY A C 1
ATOM 594 O O . GLY A 1 76 ? -1.001 -11.031 -3.296 1.00 61.06 76 GLY A O 1
ATOM 595 N N . LEU A 1 77 ? -0.010 -12.945 -2.682 1.00 59.72 77 LEU A N 1
ATOM 596 C CA . LEU A 1 77 ? 0.949 -12.318 -1.774 1.00 59.72 77 LEU A CA 1
ATOM 597 C C . LEU A 1 77 ? 1.956 -11.467 -2.563 1.00 59.72 77 LEU A C 1
ATOM 599 O O . LEU A 1 77 ? 2.271 -11.801 -3.711 1.00 59.72 77 LEU A O 1
ATOM 603 N N . PRO A 1 78 ? 2.513 -10.399 -1.965 1.00 60.50 78 PRO A N 1
ATOM 604 C CA . PRO A 1 78 ? 3.615 -9.682 -2.589 1.00 60.50 78 PRO A CA 1
ATOM 605 C C . PRO A 1 78 ? 4.745 -10.664 -2.913 1.00 60.50 78 PRO A C 1
ATOM 607 O O . PRO A 1 78 ? 5.199 -11.414 -2.048 1.00 60.50 78 PRO A O 1
ATOM 610 N N . ASN A 1 79 ? 5.207 -10.646 -4.167 1.00 52.25 79 ASN A N 1
ATOM 611 C CA . ASN A 1 79 ? 6.170 -11.613 -4.712 1.00 52.25 79 ASN A CA 1
ATOM 612 C C . ASN A 1 79 ? 7.530 -11.647 -3.980 1.00 52.25 79 ASN A C 1
ATOM 614 O O . ASN A 1 79 ? 8.351 -12.517 -4.264 1.00 52.25 79 ASN A O 1
ATOM 618 N N . TYR A 1 80 ? 7.796 -10.727 -3.045 1.00 59.19 80 TYR A N 1
ATOM 619 C CA . TYR A 1 80 ? 9.064 -10.650 -2.329 1.00 59.19 80 TYR A CA 1
ATOM 620 C C . TYR A 1 80 ? 8.888 -10.249 -0.858 1.00 59.19 80 TYR A C 1
ATOM 622 O O . TYR A 1 80 ? 8.280 -9.228 -0.547 1.00 59.19 80 TYR A O 1
ATOM 630 N N . HIS A 1 81 ? 9.477 -11.073 0.020 1.00 59.97 81 HIS A N 1
ATOM 631 C CA . HIS A 1 81 ? 9.864 -10.826 1.417 1.00 59.97 81 HIS A CA 1
ATOM 632 C C . HIS A 1 81 ? 9.029 -9.766 2.172 1.00 59.97 81 HIS A C 1
ATOM 634 O O . HIS A 1 81 ? 9.519 -8.688 2.505 1.00 59.97 81 HIS A O 1
ATOM 640 N N . SER A 1 82 ? 7.765 -10.082 2.461 1.00 58.00 82 SER A N 1
ATOM 641 C CA . SER A 1 82 ? 6.919 -9.272 3.344 1.00 58.00 82 SER A CA 1
ATOM 642 C C . SER A 1 82 ? 7.097 -9.687 4.805 1.00 58.00 82 SER A C 1
ATOM 644 O O . SER A 1 82 ? 7.014 -10.870 5.129 1.00 58.00 82 SER A O 1
ATOM 646 N N . SER A 1 83 ? 7.307 -8.716 5.699 1.00 61.47 83 SER A N 1
ATOM 647 C CA . SER A 1 83 ? 7.244 -8.941 7.155 1.00 61.47 83 SER A CA 1
ATOM 648 C C . SER A 1 83 ? 5.824 -8.767 7.705 1.00 61.47 83 SER A C 1
ATOM 650 O O . SER A 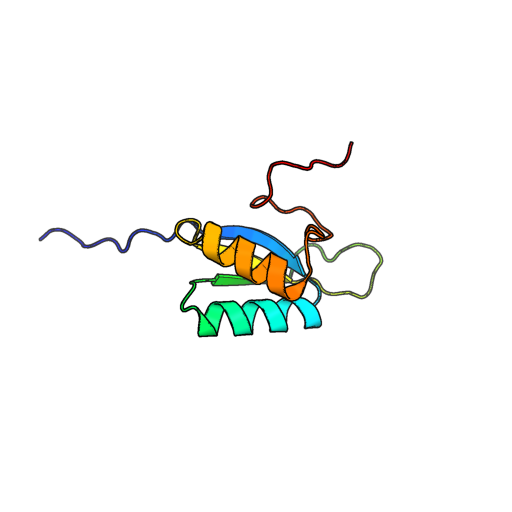1 83 ? 5.559 -9.146 8.844 1.00 61.47 83 SER A O 1
ATOM 652 N N . PHE A 1 84 ? 4.935 -8.182 6.902 1.00 59.12 84 PHE A N 1
ATOM 653 C CA . PHE A 1 84 ? 3.540 -7.901 7.220 1.00 59.12 84 PHE A CA 1
ATOM 654 C C . PHE A 1 84 ? 2.660 -9.145 7.067 1.00 59.12 84 PHE A C 1
ATOM 656 O O . PHE A 1 84 ? 1.875 -9.469 7.952 1.00 59.12 84 PHE A O 1
ATOM 663 N N . PHE A 1 85 ? 2.856 -9.905 5.988 1.00 63.38 85 PHE A N 1
ATOM 664 C CA . PHE A 1 85 ? 2.179 -11.180 5.754 1.00 63.38 85 PHE A CA 1
ATOM 665 C C . PHE A 1 85 ? 3.039 -12.336 6.283 1.00 63.38 85 PHE A C 1
ATOM 667 O O . PHE A 1 85 ? 3.652 -13.083 5.524 1.00 63.38 85 PHE A O 1
ATOM 674 N N . ARG A 1 86 ? 3.141 -12.466 7.610 1.00 56.25 86 ARG A N 1
ATOM 675 C CA . ARG A 1 86 ? 4.048 -13.432 8.264 1.00 56.25 86 ARG A CA 1
ATOM 676 C C . ARG A 1 86 ? 3.689 -14.916 8.067 1.00 56.25 86 ARG A C 1
ATOM 678 O O . ARG A 1 86 ? 4.478 -15.763 8.476 1.00 56.25 86 ARG A O 1
ATOM 685 N N . GLU A 1 87 ? 2.545 -15.248 7.466 1.00 48.84 87 GLU A N 1
ATOM 686 C CA . GLU A 1 87 ? 2.019 -16.625 7.456 1.00 48.84 87 GLU A CA 1
ATOM 687 C C . GLU A 1 87 ? 2.454 -17.526 6.291 1.00 48.84 87 GLU A C 1
ATOM 689 O O . GLU A 1 87 ? 2.260 -18.732 6.381 1.00 48.84 87 GLU A O 1
ATOM 694 N N . HIS A 1 88 ? 3.110 -17.032 5.239 1.00 46.16 88 HIS A N 1
ATOM 695 C CA . HIS A 1 88 ? 3.497 -17.899 4.114 1.00 46.16 88 HIS A CA 1
ATOM 696 C C . HIS A 1 88 ? 4.963 -17.724 3.727 1.00 46.16 88 HIS A C 1
ATOM 698 O O . HIS A 1 88 ? 5.327 -17.140 2.708 1.00 46.16 88 HIS A O 1
ATOM 704 N N . ARG A 1 89 ? 5.831 -18.286 4.571 1.00 39.12 89 ARG A N 1
ATOM 705 C CA . ARG A 1 89 ? 7.198 -18.641 4.187 1.00 39.12 89 ARG A CA 1
ATOM 706 C C . ARG A 1 89 ? 7.077 -19.758 3.142 1.00 39.12 89 ARG A C 1
ATOM 708 O O . ARG A 1 89 ? 6.642 -20.851 3.490 1.00 39.12 89 ARG A O 1
ATOM 715 N N . ASN A 1 90 ? 7.408 -19.481 1.880 1.00 33.75 90 ASN A N 1
ATOM 716 C CA . ASN A 1 90 ? 7.644 -20.546 0.901 1.00 33.75 90 ASN A CA 1
ATOM 717 C C . ASN A 1 90 ? 8.741 -21.455 1.481 1.00 33.75 90 ASN A C 1
ATOM 719 O O . ASN A 1 90 ? 9.860 -20.986 1.712 1.00 33.75 90 ASN A O 1
ATOM 723 N N . VAL A 1 91 ? 8.376 -22.699 1.795 1.00 39.16 91 VAL A N 1
ATOM 724 C CA . VAL A 1 91 ? 9.313 -23.820 1.943 1.00 39.16 91 VAL A CA 1
ATOM 725 C C . VAL A 1 91 ? 9.685 -24.347 0.569 1.00 39.16 91 VAL A C 1
ATOM 727 O O . VAL A 1 91 ? 8.808 -24.317 -0.322 1.00 39.16 91 VAL A O 1
#

Radius of gyration: 14.31 Å; Cα contacts (8 Å, |Δi|>4): 121; chains: 1; bounding box: 30×43×45 Å

pLDDT: mean 73.99, std 16.6, range [33.75, 94.0]

Sequence (91 aa):
MKSDEPEQADFVLLGSYPPREAGKLLERFHQAGIAFRTQPRRPPPEPGPTVVIDISVDSTRASEVVQIHRDLFGDGLPNYHSSFFREHRNV

Foldseek 3Di:
DDPPPPPPQPWFFQFKAFPVLVVQLVVQCVVVVWDKDKDFDPPAPPPDPGTIITMTTRPVCLVVSVVSCCVSPNPDGHPDDGPSCVPDDPD

Mean predicted aligned error: 9.89 Å